Protein AF-A0A2M7YQI8-F1 (afdb_monomer)

Foldseek 3Di:
DDDDDDPDPPPPDPDDPPPPPDPDPPDDDDDDDDDDFFDWDPPDPPPQATAHDPRRLVVLLVVLVVVLPDPDDDQEAEFESRRRGVSSSVSNCVSVVVYDYYYDNLCDDQDDDDDPPDPDPPVVVSVVVNVVSVVVVCCVVVVPDDPPPPPDDGPDDDDDDDDDDDDDD

Structure (mmCIF, N/CA/C/O backbone):
data_AF-A0A2M7YQI8-F1
#
_entry.id   AF-A0A2M7YQI8-F1
#
loop_
_atom_site.group_PDB
_atom_site.id
_atom_site.type_symbol
_atom_site.label_atom_id
_atom_site.label_alt_id
_atom_site.label_comp_id
_atom_site.label_asym_id
_atom_site.label_entity_id
_atom_site.label_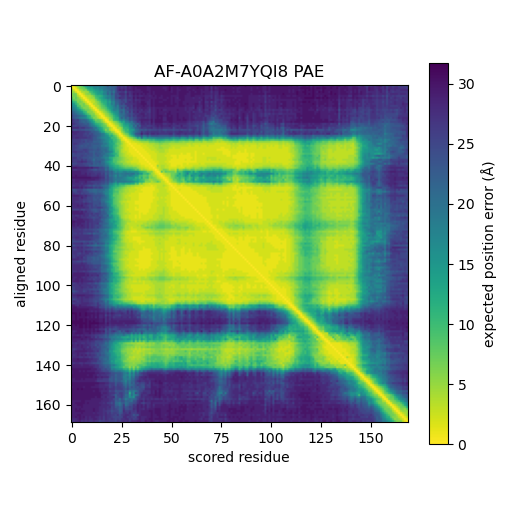seq_id
_atom_site.pdbx_PDB_ins_code
_atom_site.Cartn_x
_atom_site.Cartn_y
_atom_site.Cartn_z
_atom_site.occupancy
_atom_site.B_iso_or_equiv
_atom_site.auth_seq_id
_atom_site.auth_comp_id
_atom_site.auth_asym_id
_atom_site.auth_atom_id
_atom_site.pdbx_PDB_model_num
ATOM 1 N N . MET A 1 1 ? 54.224 -19.895 63.214 1.00 42.12 1 MET A N 1
ATOM 2 C CA . MET A 1 1 ? 53.115 -20.232 62.293 1.00 42.12 1 MET A CA 1
ATOM 3 C C . MET A 1 1 ? 52.249 -18.983 62.109 1.00 42.12 1 MET A C 1
ATOM 5 O O . MET A 1 1 ? 51.547 -18.604 63.034 1.00 42.12 1 MET A O 1
ATOM 9 N N . ARG A 1 2 ? 52.400 -18.263 60.987 1.00 45.75 2 ARG A N 1
ATOM 10 C CA . ARG A 1 2 ? 51.713 -16.986 60.691 1.00 45.75 2 ARG A CA 1
ATOM 11 C C . ARG A 1 2 ? 50.413 -17.277 59.931 1.00 45.75 2 ARG A C 1
ATOM 13 O O . ARG A 1 2 ? 50.462 -17.903 58.879 1.00 45.75 2 ARG A O 1
ATOM 20 N N . ARG A 1 3 ? 49.269 -16.856 60.478 1.00 48.69 3 ARG A N 1
ATOM 21 C CA . ARG A 1 3 ? 47.936 -17.007 59.870 1.00 48.69 3 ARG A CA 1
ATOM 22 C C . ARG A 1 3 ? 47.719 -15.897 58.835 1.00 48.69 3 ARG A C 1
ATOM 24 O O . ARG A 1 3 ? 47.807 -14.724 59.181 1.00 48.69 3 ARG A O 1
ATOM 31 N N . ILE A 1 4 ? 47.475 -16.277 57.583 1.00 53.88 4 ILE A N 1
ATOM 32 C CA . ILE A 1 4 ? 47.153 -15.367 56.477 1.00 53.88 4 ILE A CA 1
ATOM 33 C C . ILE A 1 4 ? 45.666 -15.008 56.595 1.00 53.88 4 ILE A C 1
ATOM 35 O O . ILE A 1 4 ? 44.810 -15.878 56.457 1.00 53.88 4 ILE A O 1
ATOM 39 N N . LEU A 1 5 ? 45.363 -13.742 56.892 1.00 51.28 5 LEU A N 1
ATOM 40 C CA . LEU A 1 5 ? 44.010 -13.186 56.830 1.00 51.28 5 LEU A CA 1
ATOM 41 C C . LEU A 1 5 ? 43.721 -12.794 55.374 1.00 51.28 5 LEU A C 1
ATOM 43 O O . LEU A 1 5 ? 44.293 -11.834 54.862 1.00 51.28 5 LEU A O 1
ATOM 47 N N . VAL A 1 6 ? 42.861 -13.555 54.698 1.00 49.66 6 VAL A N 1
ATOM 48 C CA . VAL A 1 6 ? 42.331 -13.204 53.374 1.00 49.66 6 VAL A CA 1
ATOM 49 C C . VAL A 1 6 ? 41.141 -12.270 53.591 1.00 49.66 6 VAL A C 1
ATOM 51 O O . VAL A 1 6 ? 40.039 -12.715 53.904 1.00 49.66 6 VAL A O 1
ATOM 54 N N . SER A 1 7 ? 41.378 -10.964 53.473 1.00 56.72 7 SER A N 1
ATOM 55 C CA . SER A 1 7 ? 40.320 -9.953 53.450 1.00 56.72 7 SER A CA 1
ATOM 56 C C . SER A 1 7 ? 39.589 -10.021 52.110 1.00 56.72 7 SER A C 1
ATOM 58 O O . SER A 1 7 ? 40.100 -9.574 51.086 1.00 56.72 7 SER A O 1
ATOM 60 N N . VAL A 1 8 ? 38.396 -10.613 52.116 1.00 59.41 8 VAL A N 1
ATOM 61 C CA . VAL A 1 8 ? 37.461 -10.608 50.987 1.00 59.41 8 VAL A CA 1
ATOM 62 C C . VAL A 1 8 ? 36.803 -9.231 50.934 1.00 59.41 8 VAL A C 1
ATOM 64 O O . VAL A 1 8 ? 35.859 -8.948 51.668 1.00 59.41 8 VAL A O 1
ATOM 67 N N . THR A 1 9 ? 37.329 -8.346 50.091 1.00 62.03 9 THR A N 1
ATOM 68 C CA . THR A 1 9 ? 36.700 -7.056 49.791 1.00 62.03 9 THR A CA 1
ATOM 69 C C . THR A 1 9 ? 35.482 -7.316 48.906 1.00 62.03 9 THR A C 1
ATOM 71 O O . THR A 1 9 ? 35.601 -7.522 47.700 1.00 62.03 9 THR A O 1
ATOM 74 N N . LEU A 1 10 ? 34.303 -7.362 49.526 1.00 60.22 10 LEU A N 1
ATOM 75 C CA . LEU A 1 10 ? 33.013 -7.474 48.852 1.00 60.22 10 LEU A CA 1
ATOM 76 C C . LEU A 1 10 ? 32.737 -6.172 48.081 1.00 60.22 10 LEU A C 1
ATOM 78 O O . LEU A 1 10 ? 32.302 -5.174 48.652 1.00 60.22 10 LEU A O 1
ATOM 82 N N . LEU A 1 11 ? 33.030 -6.180 46.781 1.00 60.44 11 LEU A N 1
ATOM 83 C CA . LEU A 1 11 ? 32.693 -5.104 45.854 1.00 60.44 11 LEU A CA 1
ATOM 84 C C . LEU A 1 11 ? 31.164 -5.078 45.666 1.00 60.44 11 LEU A C 1
ATOM 86 O O . LEU A 1 11 ? 30.613 -5.879 44.912 1.00 60.44 11 LEU A O 1
ATOM 90 N N . LEU A 1 12 ? 30.469 -4.182 46.374 1.00 61.69 12 LEU A N 1
ATOM 91 C CA . LEU A 1 12 ? 29.057 -3.887 46.116 1.00 61.69 12 LEU A CA 1
ATOM 92 C C . LEU A 1 12 ? 28.930 -3.187 44.758 1.00 61.69 12 LEU A C 1
ATOM 94 O O . LEU A 1 12 ? 29.142 -1.983 44.632 1.00 61.69 12 LEU A O 1
ATOM 98 N N . LEU A 1 13 ? 28.584 -3.967 43.738 1.00 60.91 13 LEU A N 1
ATOM 99 C CA . LEU A 1 13 ? 28.224 -3.485 42.413 1.00 60.91 13 LEU A CA 1
ATOM 100 C C . LEU A 1 13 ? 26.805 -2.895 42.488 1.00 60.91 13 LEU A C 1
ATOM 102 O O . LEU A 1 13 ? 25.816 -3.628 42.496 1.00 60.91 13 LEU A O 1
ATOM 106 N N . THR A 1 14 ? 26.685 -1.571 42.591 1.00 62.69 14 THR A N 1
ATOM 107 C CA . THR A 1 14 ? 25.392 -0.884 42.498 1.00 62.69 14 THR A CA 1
ATOM 108 C C . THR A 1 14 ? 24.902 -0.944 41.053 1.00 62.69 14 THR A C 1
ATOM 110 O O . THR A 1 14 ? 25.271 -0.134 40.205 1.00 62.69 14 THR A O 1
ATOM 113 N N . ALA A 1 15 ? 24.072 -1.941 40.748 1.00 60.56 15 ALA A N 1
ATOM 114 C CA . ALA A 1 15 ? 23.336 -1.989 39.496 1.00 60.56 15 ALA A CA 1
ATOM 115 C C . ALA A 1 15 ? 22.393 -0.777 39.441 1.00 60.56 15 ALA A C 1
ATOM 117 O O . ALA A 1 15 ? 21.399 -0.717 40.165 1.00 60.56 15 ALA A O 1
ATOM 118 N N . ALA A 1 16 ? 22.722 0.211 38.608 1.00 60.34 16 ALA A N 1
ATOM 119 C CA . ALA A 1 16 ? 21.784 1.265 38.261 1.00 60.34 16 ALA A CA 1
ATOM 120 C C . ALA A 1 16 ? 20.529 0.603 37.666 1.00 60.34 16 ALA A C 1
ATOM 122 O O . ALA A 1 16 ? 20.668 -0.206 36.740 1.00 60.34 16 ALA A O 1
ATOM 123 N N . PRO A 1 17 ? 19.313 0.897 38.159 1.00 54.53 17 PRO A N 1
ATOM 124 C CA . PRO A 1 17 ? 18.117 0.430 37.486 1.00 54.53 17 PRO A CA 1
ATOM 125 C C . PRO A 1 17 ? 18.087 1.101 36.111 1.00 54.53 17 PRO A C 1
ATOM 127 O O . PRO A 1 17 ? 17.884 2.308 35.992 1.00 54.53 17 PRO A O 1
ATOM 130 N N . SER A 1 18 ? 18.343 0.319 35.061 1.00 60.12 18 SER A N 1
ATOM 131 C CA . SER A 1 18 ? 18.017 0.722 33.698 1.00 60.12 18 SER A CA 1
ATOM 132 C C . SER A 1 18 ? 16.515 0.961 33.666 1.00 60.12 18 SER A C 1
ATOM 134 O O . SER A 1 18 ? 15.739 0.011 33.698 1.00 60.12 18 SER A O 1
ATOM 136 N N . GLY A 1 19 ? 16.104 2.229 33.643 1.00 52.66 19 GLY A N 1
ATOM 137 C CA . GLY A 1 19 ? 14.715 2.655 33.482 1.00 52.66 19 GLY A CA 1
ATOM 138 C C . GLY A 1 19 ? 14.190 2.380 32.073 1.00 52.66 19 GLY A C 1
ATOM 139 O O . GLY A 1 19 ? 13.642 3.272 31.435 1.00 52.66 19 GLY A O 1
ATOM 140 N N . ALA A 1 20 ? 14.383 1.165 31.560 1.00 53.69 20 ALA A N 1
ATOM 141 C CA . ALA A 1 20 ? 13.637 0.686 30.415 1.00 53.69 20 ALA A CA 1
ATOM 142 C C . ALA A 1 20 ? 12.205 0.443 30.902 1.00 53.69 20 ALA A C 1
ATOM 144 O O . ALA A 1 20 ? 11.880 -0.624 31.421 1.00 53.69 20 ALA A O 1
ATOM 145 N N . VAL A 1 21 ? 11.366 1.474 30.791 1.00 58.47 21 VAL A N 1
ATOM 146 C CA . VAL A 1 21 ? 9.916 1.328 30.896 1.00 58.47 21 VAL A CA 1
ATOM 147 C C . VAL A 1 21 ? 9.510 0.435 29.732 1.00 58.47 21 VAL A C 1
ATOM 149 O O . VAL A 1 21 ? 9.452 0.875 28.584 1.00 58.47 21 VAL A O 1
ATOM 152 N N . LEU A 1 22 ? 9.323 -0.854 30.009 1.00 52.94 22 LEU A N 1
ATOM 153 C CA . LEU A 1 22 ? 8.603 -1.713 29.087 1.00 52.94 22 LEU A CA 1
ATOM 154 C C . LEU A 1 22 ? 7.173 -1.165 29.023 1.00 52.94 22 LEU A C 1
ATOM 156 O O . LEU A 1 22 ? 6.631 -0.843 30.084 1.00 52.94 22 LEU A O 1
ATOM 160 N N . PRO A 1 23 ? 6.591 -1.011 27.822 1.00 58.34 23 PRO A N 1
ATOM 161 C CA . PRO A 1 23 ? 5.230 -0.510 27.684 1.00 58.34 23 PRO A CA 1
ATOM 162 C C . PRO A 1 23 ? 4.323 -1.321 28.608 1.00 58.34 23 PRO A C 1
ATOM 164 O O . PRO A 1 23 ? 4.322 -2.557 28.563 1.00 58.34 23 PRO A O 1
ATOM 167 N N . SER A 1 24 ? 3.627 -0.633 29.513 1.00 51.59 24 SER A N 1
ATOM 168 C CA . SER A 1 24 ? 2.643 -1.294 30.358 1.00 51.59 24 SER A CA 1
ATOM 169 C C . SER A 1 24 ? 1.487 -1.737 29.465 1.00 51.59 24 SER A C 1
ATOM 171 O O . SER A 1 24 ? 1.231 -1.165 28.406 1.00 51.59 24 SER A O 1
ATOM 173 N N . HIS A 1 25 ? 0.772 -2.775 29.886 1.00 56.56 25 HIS A N 1
ATOM 174 C CA . HIS A 1 25 ? -0.374 -3.326 29.157 1.00 56.56 25 HIS A CA 1
ATOM 175 C C . HIS A 1 25 ? -1.518 -2.300 28.932 1.00 56.56 25 HIS A C 1
ATOM 177 O O . HIS A 1 25 ? -2.484 -2.595 28.232 1.00 56.56 25 HIS A O 1
ATOM 183 N N . ASP A 1 26 ? -1.397 -1.095 29.499 1.00 61.91 26 ASP A N 1
ATOM 184 C CA . ASP A 1 26 ? -2.360 0.000 29.408 1.00 61.91 26 ASP A CA 1
ATOM 185 C C . ASP A 1 26 ? -1.987 1.068 28.358 1.00 61.91 26 ASP A C 1
ATOM 187 O O . ASP A 1 26 ? -2.783 1.975 28.106 1.00 61.91 26 ASP A O 1
ATOM 191 N N . ASP A 1 27 ? -0.819 0.967 27.706 1.00 65.50 27 ASP A N 1
ATOM 192 C CA . ASP A 1 27 ? -0.455 1.874 26.613 1.00 65.50 27 ASP A CA 1
ATOM 193 C C . ASP A 1 27 ? -1.215 1.523 25.314 1.00 65.50 27 ASP A C 1
ATOM 195 O O . ASP A 1 27 ? -1.306 0.351 24.918 1.00 65.50 27 ASP A O 1
ATOM 199 N N . PRO A 1 28 ? -1.748 2.524 24.584 1.00 71.44 28 PRO A N 1
ATOM 200 C CA . PRO A 1 28 ? -2.460 2.286 23.335 1.00 71.44 28 PRO A CA 1
ATOM 201 C C . PRO A 1 28 ? -1.541 1.615 22.303 1.00 71.44 28 PRO A C 1
ATOM 203 O O . PRO A 1 28 ? -0.549 2.184 21.849 1.00 71.44 28 PRO A O 1
ATOM 206 N N . THR A 1 29 ? -1.896 0.394 21.896 1.00 76.75 29 THR A N 1
ATOM 207 C CA . THR A 1 29 ? -1.124 -0.387 20.920 1.00 76.75 29 THR A CA 1
ATOM 208 C C . THR A 1 29 ? -1.572 -0.086 19.489 1.00 76.75 29 THR A C 1
ATOM 210 O O . THR A 1 29 ? -2.762 -0.117 19.176 1.00 76.75 29 THR A O 1
ATOM 213 N N . ARG A 1 30 ? -0.612 0.145 18.585 1.00 75.94 30 ARG A N 1
ATOM 214 C CA . ARG A 1 30 ? -0.849 0.299 17.141 1.00 75.94 30 ARG A CA 1
ATOM 215 C C . ARG A 1 30 ? -0.213 -0.850 16.368 1.00 75.94 30 ARG A C 1
ATOM 217 O O . ARG A 1 30 ? 1.005 -1.000 16.368 1.00 75.94 30 ARG A O 1
ATOM 224 N N . THR A 1 31 ? -1.022 -1.618 15.645 1.00 83.00 31 THR A N 1
ATOM 225 C CA . THR A 1 31 ? -0.530 -2.696 14.777 1.00 83.00 31 THR A CA 1
ATOM 226 C C . THR A 1 31 ? -0.310 -2.182 13.359 1.00 83.00 31 THR A C 1
ATOM 228 O O . THR A 1 31 ? -1.218 -1.633 12.737 1.00 83.00 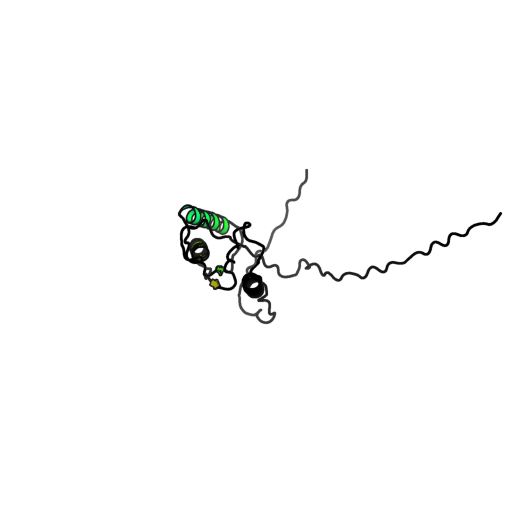31 THR A O 1
ATOM 231 N N . LEU A 1 32 ? 0.896 -2.381 12.831 1.00 87.00 32 LEU A N 1
ATOM 232 C CA . LEU A 1 32 ? 1.255 -2.024 11.461 1.00 87.00 32 LEU A CA 1
ATOM 233 C C . LEU A 1 32 ? 1.373 -3.289 10.617 1.00 87.00 32 LEU A C 1
ATOM 235 O O . LEU A 1 32 ? 2.066 -4.230 10.995 1.00 87.00 32 LEU A O 1
ATOM 239 N N . TRP A 1 33 ? 0.708 -3.290 9.465 1.00 92.25 33 TRP A N 1
ATOM 240 C CA . TRP A 1 33 ? 0.761 -4.382 8.500 1.00 92.25 33 TRP A CA 1
ATOM 241 C C . TRP A 1 33 ? 1.599 -3.925 7.311 1.00 92.25 33 TRP A C 1
ATOM 243 O O . TRP A 1 33 ? 1.208 -3.016 6.581 1.00 92.25 33 TRP A O 1
ATOM 253 N N . LEU A 1 34 ? 2.775 -4.529 7.145 1.00 93.56 34 LEU A N 1
ATOM 254 C CA . LEU A 1 34 ? 3.683 -4.218 6.046 1.00 93.56 34 LEU A CA 1
ATOM 255 C C . LEU A 1 34 ? 3.451 -5.213 4.915 1.00 93.56 34 LEU A C 1
ATOM 257 O O . LEU A 1 34 ? 3.695 -6.410 5.063 1.00 93.56 34 LEU A O 1
ATOM 261 N N . ILE A 1 35 ? 2.967 -4.704 3.788 1.00 95.38 35 ILE A N 1
ATOM 262 C CA . ILE A 1 35 ? 2.622 -5.505 2.618 1.00 95.38 35 ILE A CA 1
ATOM 26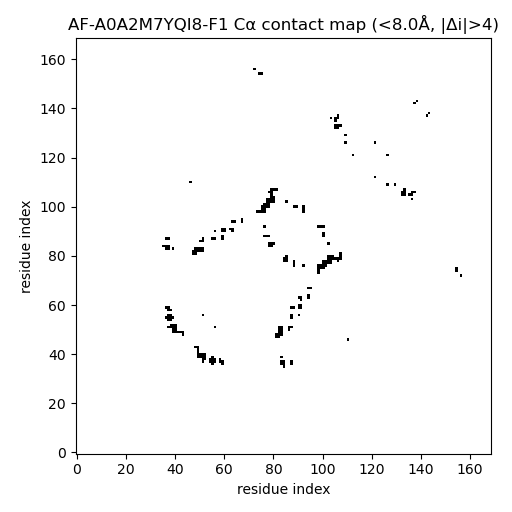3 C C . ILE A 1 35 ? 3.651 -5.228 1.530 1.00 95.38 35 ILE A C 1
ATOM 265 O O . ILE A 1 35 ? 3.840 -4.087 1.112 1.00 95.38 35 ILE A O 1
ATOM 269 N N . ARG A 1 36 ? 4.314 -6.284 1.058 1.00 95.81 36 ARG A N 1
ATOM 270 C CA . ARG A 1 36 ? 5.133 -6.219 -0.153 1.00 95.81 36 ARG A CA 1
ATOM 271 C C . ARG A 1 36 ? 4.216 -6.269 -1.379 1.00 95.81 36 ARG A C 1
ATOM 273 O O . ARG A 1 36 ? 3.231 -7.004 -1.369 1.00 95.81 36 ARG A O 1
ATOM 280 N N . HIS A 1 37 ? 4.550 -5.512 -2.424 1.00 96.19 37 HIS A N 1
ATOM 281 C CA . HIS A 1 37 ? 3.854 -5.600 -3.709 1.00 96.19 37 HIS A CA 1
ATOM 282 C C . HIS A 1 37 ? 3.964 -7.013 -4.313 1.00 96.19 37 HIS A C 1
ATOM 284 O O . HIS A 1 37 ? 4.890 -7.765 -3.992 1.00 96.19 37 HIS A O 1
ATOM 290 N N . GLY A 1 38 ? 3.024 -7.360 -5.194 1.00 96.19 38 GLY A N 1
ATOM 291 C CA . GLY A 1 38 ? 3.078 -8.611 -5.954 1.00 96.19 38 GLY A CA 1
ATOM 292 C C . GLY A 1 38 ? 4.205 -8.636 -6.994 1.00 96.19 38 GLY A C 1
ATOM 293 O O . GLY A 1 38 ? 4.895 -7.639 -7.213 1.00 96.19 38 GLY A O 1
ATOM 294 N N . GLU A 1 39 ? 4.375 -9.782 -7.647 1.00 96.94 39 GLU A N 1
ATOM 295 C CA . GLU A 1 39 ? 5.296 -9.940 -8.775 1.00 96.94 39 GLU A CA 1
ATOM 296 C C . GLU A 1 39 ? 4.990 -8.931 -9.889 1.00 96.94 39 GLU A C 1
ATOM 298 O O . GLU A 1 39 ? 3.828 -8.703 -10.239 1.00 96.94 39 GLU A O 1
ATOM 303 N N . TYR A 1 40 ? 6.027 -8.337 -10.464 1.00 94.88 40 TYR A N 1
ATOM 304 C CA . TYR A 1 40 ? 5.896 -7.244 -11.420 1.00 94.88 40 TYR A CA 1
ATOM 305 C C . TYR A 1 40 ? 6.823 -7.436 -12.614 1.00 94.88 40 TYR A C 1
ATOM 307 O O . TYR A 1 40 ? 7.692 -8.304 -12.602 1.00 94.88 40 TYR A O 1
ATOM 315 N N . ASP A 1 41 ? 6.597 -6.654 -13.664 1.00 92.62 41 ASP A N 1
ATOM 316 C CA . ASP A 1 41 ? 7.427 -6.705 -14.857 1.00 92.62 41 ASP A CA 1
ATOM 317 C C . ASP A 1 41 ? 8.798 -6.067 -14.597 1.00 92.62 41 ASP A C 1
ATOM 319 O O . ASP A 1 41 ? 8.919 -4.869 -14.336 1.00 92.62 41 ASP A O 1
ATOM 323 N N . HIS A 1 42 ? 9.840 -6.891 -14.670 1.00 86.88 42 HIS A N 1
ATOM 324 C CA . HIS A 1 42 ? 11.232 -6.483 -14.504 1.00 86.88 42 HIS A CA 1
ATOM 325 C C . HIS A 1 42 ? 11.891 -6.005 -15.807 1.00 86.88 42 HIS A C 1
ATOM 327 O O . HIS A 1 42 ? 13.034 -5.558 -15.767 1.00 86.88 42 HIS A O 1
ATOM 333 N N . GLY A 1 43 ? 11.212 -6.135 -16.951 1.00 82.50 43 GLY A N 1
ATOM 334 C CA . GLY A 1 43 ? 11.723 -5.765 -18.273 1.00 82.50 43 GLY A CA 1
ATOM 335 C C . GLY A 1 43 ? 11.524 -4.295 -18.644 1.00 82.50 43 GLY A C 1
ATOM 336 O O . GLY A 1 43 ? 11.847 -3.914 -19.765 1.00 82.50 43 GLY A O 1
ATOM 337 N N . VAL A 1 44 ? 10.977 -3.478 -17.741 1.00 79.12 44 VAL A N 1
ATOM 338 C CA . VAL A 1 44 ? 10.721 -2.053 -17.981 1.00 79.12 44 VAL A CA 1
ATOM 339 C C . VAL A 1 44 ? 11.977 -1.237 -17.667 1.00 79.12 44 VAL A C 1
ATOM 341 O O . VAL A 1 44 ? 12.512 -1.313 -16.561 1.00 79.12 44 VAL A O 1
ATOM 344 N N . ASP A 1 45 ? 12.432 -0.430 -18.631 1.00 68.81 45 ASP A N 1
ATOM 345 C CA . ASP A 1 45 ? 13.657 0.376 -18.502 1.00 68.81 45 ASP A CA 1
ATOM 346 C C . ASP A 1 45 ? 13.540 1.478 -17.435 1.00 68.81 45 ASP A C 1
ATOM 348 O O . ASP A 1 45 ? 14.532 1.866 -16.811 1.00 68.81 45 ASP A O 1
ATOM 352 N N . ALA A 1 46 ? 12.326 1.984 -17.205 1.00 74.00 46 ALA A N 1
ATOM 353 C CA . ALA A 1 46 ? 12.041 2.942 -16.148 1.00 74.00 46 ALA A CA 1
ATOM 354 C C . ALA A 1 46 ? 11.893 2.208 -14.794 1.00 74.00 46 ALA A C 1
ATOM 356 O O . ALA A 1 46 ? 10.927 1.463 -14.605 1.00 74.00 46 ALA A O 1
ATOM 357 N N . PRO A 1 47 ? 12.781 2.452 -13.802 1.00 66.25 47 PRO A N 1
ATOM 358 C CA . PRO A 1 47 ? 12.810 1.709 -12.528 1.00 66.25 47 PRO A CA 1
ATOM 359 C C . PRO A 1 47 ? 11.510 1.777 -11.709 1.00 66.25 47 PRO A C 1
ATOM 361 O O . PRO A 1 47 ? 11.270 0.981 -10.799 1.00 66.25 47 PRO A O 1
ATOM 364 N N . ASP A 1 48 ? 10.679 2.767 -12.015 1.00 72.81 48 ASP A N 1
ATOM 365 C CA . ASP A 1 48 ? 9.506 3.154 -11.249 1.00 72.81 48 ASP A CA 1
ATOM 366 C C . ASP A 1 48 ? 8.177 2.697 -11.877 1.00 72.81 48 ASP A C 1
ATOM 368 O O . ASP A 1 48 ? 7.127 2.823 -11.236 1.00 72.81 48 ASP A O 1
ATOM 372 N N . GLU A 1 49 ? 8.227 2.144 -13.093 1.00 79.00 49 GLU A N 1
ATOM 373 C CA . GLU A 1 49 ? 7.062 1.937 -13.968 1.00 79.00 49 GLU A CA 1
ATOM 374 C C . GLU A 1 49 ? 6.682 0.467 -14.182 1.00 79.00 49 GLU A C 1
ATOM 376 O O . GLU A 1 49 ? 5.705 0.180 -14.862 1.00 79.00 49 GLU A O 1
ATOM 381 N N . GLY A 1 50 ? 7.404 -0.483 -13.583 1.00 86.50 50 GLY A N 1
ATOM 382 C CA . GLY A 1 50 ? 7.018 -1.892 -13.649 1.00 86.50 50 GLY A CA 1
ATOM 383 C C . GLY A 1 50 ? 5.663 -2.142 -12.974 1.00 86.50 50 GLY A C 1
ATOM 384 O O . GLY A 1 50 ? 5.565 -2.059 -11.745 1.00 86.50 50 GLY A O 1
ATOM 385 N N . ASP A 1 51 ? 4.637 -2.449 -13.771 1.00 93.00 51 ASP A N 1
ATOM 386 C CA . ASP A 1 51 ? 3.304 -2.879 -13.327 1.00 93.00 51 ASP A CA 1
ATOM 387 C C . ASP A 1 51 ? 3.300 -4.358 -12.913 1.00 93.00 51 ASP A C 1
ATOM 389 O O . ASP A 1 51 ? 4.212 -5.126 -13.232 1.00 93.00 51 ASP A O 1
ATOM 393 N N . LEU A 1 52 ? 2.259 -4.798 -12.203 1.00 96.50 52 LEU A N 1
ATOM 394 C CA . LEU A 1 52 ? 2.119 -6.200 -11.825 1.00 96.50 52 LEU A CA 1
ATOM 395 C C . LEU A 1 52 ? 1.959 -7.088 -13.063 1.00 96.50 52 LEU A C 1
ATOM 397 O O . LEU A 1 52 ? 1.212 -6.790 -13.999 1.00 96.50 52 LEU A O 1
ATOM 401 N N . VAL A 1 53 ? 2.581 -8.264 -13.022 1.00 97.50 53 VAL A N 1
ATOM 402 C CA . VAL A 1 53 ? 2.261 -9.340 -13.968 1.00 97.50 53 VAL A CA 1
ATOM 403 C C . VAL A 1 53 ? 1.001 -10.081 -13.513 1.00 97.50 53 VAL A C 1
ATOM 405 O O . VAL A 1 53 ? 0.487 -9.882 -12.408 1.00 97.50 53 VAL A O 1
ATOM 408 N N . ALA A 1 54 ? 0.484 -10.986 -14.350 1.00 98.06 54 ALA A N 1
ATOM 409 C CA . ALA A 1 54 ? -0.705 -11.775 -14.018 1.00 98.06 54 ALA A CA 1
ATOM 410 C C . ALA A 1 54 ? -0.576 -12.497 -12.662 1.00 98.06 54 ALA A C 1
ATOM 412 O O . ALA A 1 54 ? -1.518 -12.477 -11.867 1.00 98.06 54 ALA A O 1
ATOM 413 N N . LEU A 1 55 ? 0.601 -13.064 -12.372 1.00 98.31 55 LEU A N 1
ATOM 414 C CA . LEU A 1 55 ? 0.903 -13.685 -11.083 1.00 98.31 55 LEU A CA 1
ATOM 415 C C . LEU A 1 55 ? 0.796 -12.683 -9.923 1.00 98.31 55 LEU A C 1
ATOM 417 O O . LEU A 1 55 ? 0.122 -12.976 -8.937 1.00 98.31 55 LEU A O 1
ATOM 421 N N . GLY A 1 56 ? 1.391 -11.494 -10.050 1.00 98.31 56 GLY A N 1
ATOM 422 C CA . GLY A 1 56 ? 1.344 -10.453 -9.020 1.00 98.31 56 GLY A CA 1
ATOM 423 C C . GLY A 1 56 ? -0.067 -9.971 -8.719 1.00 98.31 56 GLY A C 1
ATOM 424 O O . GLY A 1 56 ? -0.449 -9.848 -7.555 1.00 98.31 56 GLY A O 1
ATOM 425 N N . ARG A 1 57 ? -0.897 -9.806 -9.755 1.00 98.56 57 ARG A N 1
ATO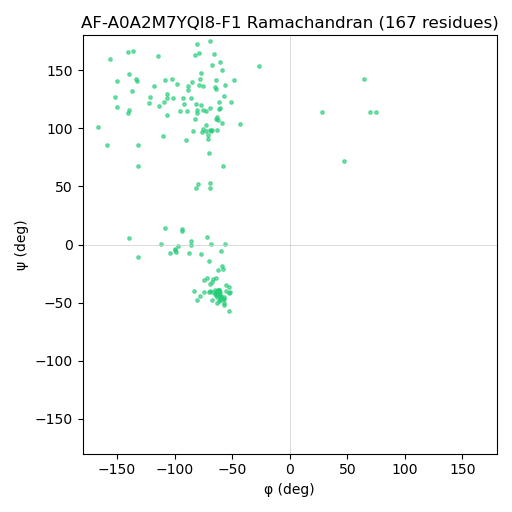M 426 C CA . ARG A 1 57 ? -2.320 -9.491 -9.573 1.00 98.56 57 ARG A CA 1
ATOM 427 C C . ARG A 1 57 ? -3.056 -10.588 -8.804 1.00 98.56 57 ARG A C 1
ATOM 429 O O . ARG A 1 57 ? -3.897 -10.279 -7.962 1.00 98.56 57 ARG A O 1
ATOM 436 N N . GLN A 1 58 ? -2.753 -11.865 -9.052 1.00 98.56 58 GLN A N 1
ATOM 437 C CA . GLN A 1 58 ? -3.355 -12.957 -8.277 1.00 98.56 58 GLN A CA 1
ATOM 438 C C . GLN A 1 58 ? -2.865 -12.985 -6.828 1.00 98.56 58 GLN A C 1
ATOM 440 O O . GLN A 1 58 ? -3.678 -13.158 -5.922 1.00 98.56 58 GLN A O 1
ATOM 445 N N . GLN A 1 59 ? -1.576 -12.738 -6.587 1.00 98.62 59 GLN A N 1
ATOM 446 C CA . GLN A 1 59 ? -1.030 -12.610 -5.233 1.00 98.62 59 GLN A CA 1
ATOM 447 C C . GLN A 1 59 ? -1.746 -11.501 -4.447 1.00 98.62 59 GLN A C 1
ATOM 449 O O . GLN A 1 59 ? -2.192 -11.736 -3.323 1.00 98.62 59 GLN A O 1
ATOM 454 N N . ALA A 1 60 ? -1.938 -10.327 -5.057 1.00 98.38 60 ALA A N 1
ATOM 455 C CA . ALA A 1 60 ? -2.656 -9.213 -4.443 1.00 98.38 60 ALA A CA 1
ATOM 456 C C . ALA A 1 60 ? -4.121 -9.568 -4.122 1.00 98.38 60 ALA A C 1
ATOM 458 O O . ALA A 1 60 ? -4.607 -9.266 -3.032 1.00 98.38 60 ALA A O 1
ATOM 459 N N . ARG A 1 61 ? -4.821 -10.276 -5.021 1.00 98.50 61 ARG A N 1
ATOM 460 C CA . ARG A 1 61 ? -6.206 -10.729 -4.785 1.00 98.50 61 ARG A CA 1
ATOM 461 C C . ARG A 1 61 ? -6.312 -11.744 -3.648 1.00 98.50 61 ARG A C 1
ATOM 463 O O . ARG A 1 61 ? -7.227 -11.641 -2.833 1.00 98.50 61 ARG A O 1
ATOM 470 N N . LEU A 1 62 ? -5.388 -12.704 -3.577 1.00 98.38 62 LEU A N 1
ATOM 471 C CA . LEU A 1 62 ? -5.339 -13.689 -2.491 1.00 98.38 62 LEU A CA 1
ATOM 472 C C . LEU A 1 62 ? -5.065 -13.015 -1.145 1.00 98.38 62 LEU A C 1
ATOM 474 O O . LEU A 1 62 ? -5.719 -13.333 -0.151 1.00 98.38 62 LEU A O 1
ATOM 478 N N . LEU A 1 63 ? -4.149 -12.044 -1.124 1.00 97.75 63 LEU A N 1
ATOM 479 C CA . LEU A 1 63 ? -3.888 -11.240 0.062 1.00 97.75 63 LEU A CA 1
ATOM 480 C C . LEU A 1 63 ? -5.132 -10.454 0.488 1.00 97.75 63 LEU A C 1
ATOM 482 O O . LEU A 1 63 ? -5.513 -10.525 1.652 1.00 97.75 63 LEU A O 1
ATOM 486 N N . ALA A 1 64 ? -5.797 -9.759 -0.438 1.00 96.75 64 ALA A N 1
ATOM 487 C CA . ALA A 1 64 ? -7.015 -9.012 -0.136 1.00 96.75 64 ALA A CA 1
ATOM 488 C C . ALA A 1 64 ? -8.095 -9.922 0.474 1.00 96.75 64 ALA A C 1
ATOM 490 O O . ALA A 1 64 ? -8.655 -9.595 1.516 1.00 96.75 64 ALA A O 1
ATOM 491 N N . ALA A 1 65 ? -8.316 -11.109 -0.104 1.00 96.88 65 ALA A N 1
ATOM 492 C CA . ALA A 1 65 ? -9.245 -12.097 0.443 1.00 96.88 65 ALA A CA 1
ATOM 493 C C . ALA A 1 65 ? -8.855 -12.555 1.859 1.00 96.88 65 ALA A C 1
ATOM 495 O O . ALA A 1 65 ? -9.718 -12.677 2.731 1.00 96.88 65 ALA A O 1
ATOM 496 N N . ARG A 1 66 ? -7.558 -12.770 2.115 1.00 96.12 66 ARG A N 1
ATOM 497 C CA . ARG A 1 66 ? -7.060 -13.141 3.445 1.00 96.12 66 ARG A CA 1
ATOM 498 C C . ARG A 1 66 ? -7.293 -12.035 4.472 1.00 96.12 66 ARG A C 1
ATOM 500 O O . ARG A 1 66 ? -7.708 -12.344 5.586 1.00 96.12 66 ARG A O 1
ATOM 507 N N . LEU A 1 67 ? -7.029 -10.782 4.105 1.00 95.25 67 LEU A N 1
ATOM 508 C CA . LEU A 1 67 ? -7.210 -9.626 4.982 1.00 95.25 67 LEU A CA 1
ATOM 509 C C . LEU A 1 67 ? -8.692 -9.383 5.290 1.00 95.25 67 LEU A C 1
ATOM 511 O O . LEU A 1 67 ? -9.023 -9.136 6.443 1.00 95.25 67 LEU A O 1
ATOM 515 N N . SER A 1 68 ? -9.588 -9.519 4.306 1.00 92.44 68 SER A N 1
ATOM 516 C CA . SER A 1 68 ? -11.034 -9.354 4.522 1.00 92.44 68 SER A CA 1
ATOM 517 C C . SER A 1 68 ? -11.626 -10.407 5.463 1.00 92.44 68 SER A C 1
ATOM 519 O O . SER A 1 68 ? -12.615 -10.138 6.133 1.00 92.44 68 SER A O 1
ATOM 521 N N . GLY A 1 69 ? -11.041 -11.607 5.513 1.00 91.69 69 GLY A N 1
ATOM 522 C CA . GLY A 1 69 ? -11.451 -12.666 6.440 1.00 91.69 69 GLY A CA 1
ATOM 523 C C . GLY A 1 69 ? -10.793 -12.584 7.821 1.00 91.69 69 GLY A C 1
ATOM 524 O O . GLY A 1 69 ? -11.030 -13.459 8.652 1.00 91.69 69 GLY A O 1
ATOM 525 N N . TYR A 1 70 ? -9.924 -11.600 8.063 1.00 90.19 70 TYR A N 1
ATOM 526 C CA . TYR A 1 70 ? -9.241 -11.445 9.342 1.00 90.19 70 TYR A CA 1
ATOM 527 C C . TYR A 1 70 ? -10.100 -10.591 10.291 1.00 90.19 70 TYR A C 1
ATOM 529 O O . TYR A 1 70 ? -10.630 -9.570 9.856 1.00 90.19 70 TYR A O 1
ATOM 537 N N . PRO A 1 71 ? -10.248 -10.955 11.579 1.00 90.19 71 PRO A N 1
ATOM 538 C CA . PRO A 1 71 ? -11.132 -10.255 12.515 1.00 90.19 71 PRO A CA 1
ATOM 539 C C . PRO A 1 71 ? -10.487 -8.969 13.060 1.00 90.19 71 PRO A C 1
ATOM 541 O O . PRO A 1 71 ? -10.373 -8.778 14.269 1.00 90.19 71 PRO A O 1
ATOM 544 N N . VAL A 1 72 ? -10.009 -8.098 12.169 1.00 88.19 72 VAL A N 1
ATOM 545 C CA . VAL A 1 72 ? -9.445 -6.788 12.512 1.00 88.19 72 VAL A CA 1
ATOM 546 C C . VAL A 1 72 ? -10.021 -5.716 11.603 1.00 88.19 72 VAL A C 1
ATOM 548 O O . VAL A 1 72 ? -10.191 -5.918 10.402 1.00 88.19 72 VAL A O 1
ATOM 551 N N . SER A 1 73 ? -10.266 -4.547 12.180 1.00 88.19 73 SER A N 1
ATOM 552 C CA . SER A 1 73 ? -10.669 -3.371 11.421 1.00 88.19 73 SER A CA 1
ATOM 553 C C . SER A 1 73 ? -9.431 -2.603 10.986 1.00 88.19 73 SER A C 1
ATOM 555 O O . SER A 1 73 ? -8.692 -2.060 11.809 1.00 88.19 73 SER A O 1
ATOM 557 N N . PHE A 1 74 ? -9.205 -2.548 9.679 1.00 90.75 74 PHE A N 1
ATOM 558 C CA . PHE A 1 74 ? -8.221 -1.646 9.102 1.00 90.75 74 PHE A CA 1
ATOM 559 C C . PHE A 1 74 ? -8.788 -0.231 9.071 1.00 90.75 74 PHE A C 1
ATOM 561 O O . PHE A 1 74 ? -9.989 -0.027 8.937 1.00 90.75 74 PHE A O 1
ATOM 568 N N . THR A 1 75 ? -7.911 0.750 9.221 1.00 91.06 75 THR A N 1
ATOM 569 C CA . THR A 1 75 ? -8.305 2.154 9.399 1.00 91.06 75 THR A CA 1
ATOM 570 C C . THR A 1 75 ? -7.540 3.107 8.490 1.00 91.06 75 THR A C 1
ATOM 572 O O . THR A 1 75 ? -7.889 4.276 8.366 1.00 91.06 75 THR A O 1
ATOM 575 N N . SER A 1 76 ? -6.492 2.610 7.834 1.00 90.81 76 SER A N 1
ATOM 576 C CA . SER A 1 76 ? -5.736 3.339 6.825 1.00 90.81 76 SER A CA 1
ATOM 577 C C . SER A 1 76 ? -5.159 2.359 5.817 1.00 90.81 76 SER A C 1
ATOM 579 O O . SER A 1 76 ? -4.634 1.319 6.222 1.00 90.81 76 SER A O 1
ATOM 581 N N . LEU A 1 77 ? -5.176 2.732 4.540 1.00 94.25 77 LEU A N 1
ATOM 582 C CA . LEU A 1 77 ? -4.470 2.035 3.474 1.00 94.25 77 LEU A CA 1
ATOM 583 C C . LEU A 1 77 ? -3.510 3.019 2.806 1.00 94.25 77 LEU A C 1
ATOM 585 O O . LEU A 1 77 ? -3.918 4.081 2.340 1.00 94.25 77 LEU A O 1
ATOM 589 N N . GLN A 1 78 ? -2.223 2.687 2.808 1.00 93.31 78 GLN A N 1
ATOM 590 C CA . GLN A 1 78 ? -1.163 3.582 2.353 1.00 93.31 78 GLN A CA 1
ATOM 591 C C . GLN A 1 78 ? -0.222 2.822 1.423 1.00 93.31 78 GLN A C 1
ATOM 593 O O . GLN A 1 78 ? 0.100 1.663 1.681 1.00 93.31 78 GLN A O 1
ATOM 598 N N . THR A 1 79 ? 0.230 3.473 0.357 1.00 94.38 79 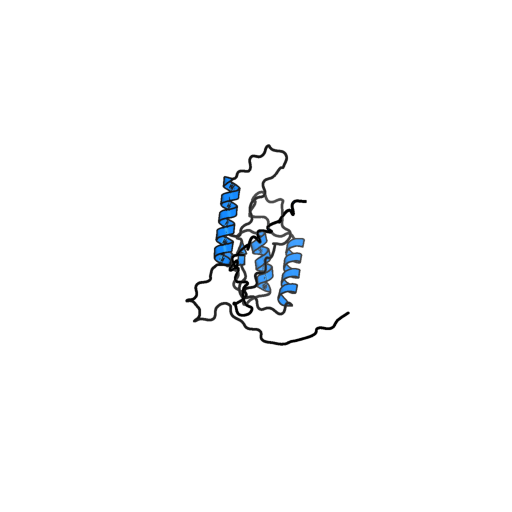THR A N 1
ATOM 599 C CA . THR A 1 79 ? 1.139 2.886 -0.629 1.00 94.38 79 THR A CA 1
ATOM 600 C C . THR A 1 79 ? 2.181 3.892 -1.100 1.00 94.38 79 THR A C 1
ATOM 602 O O . THR A 1 79 ? 2.071 5.093 -0.847 1.00 94.38 79 THR A O 1
ATOM 605 N N . SER A 1 80 ? 3.228 3.397 -1.754 1.00 92.19 80 SER A N 1
ATOM 606 C CA . SER A 1 80 ? 4.198 4.264 -2.419 1.00 92.19 80 SER A CA 1
ATOM 607 C C . SER A 1 80 ? 3.691 4.678 -3.796 1.00 92.19 80 SER A C 1
ATOM 609 O O . SER A 1 80 ? 2.831 4.021 -4.375 1.00 92.19 80 SER A O 1
ATOM 611 N N . THR A 1 81 ? 4.286 5.715 -4.365 1.00 91.69 81 THR A N 1
ATOM 612 C CA . THR A 1 81 ? 4.044 6.160 -5.747 1.00 91.69 81 THR A CA 1
ATOM 613 C C . THR A 1 81 ? 4.631 5.227 -6.824 1.00 91.69 81 THR A C 1
ATOM 615 O O . THR A 1 81 ? 4.606 5.575 -8.000 1.00 91.69 81 THR A O 1
ATOM 618 N N . MET A 1 82 ? 5.176 4.055 -6.469 1.00 91.88 82 MET A N 1
ATOM 619 C CA . MET A 1 82 ? 5.688 3.077 -7.444 1.00 91.88 82 MET A CA 1
ATOM 620 C C . MET A 1 82 ? 4.544 2.278 -8.074 1.00 91.88 82 MET A C 1
ATOM 622 O O . MET A 1 82 ? 3.657 1.824 -7.348 1.00 91.88 82 MET A O 1
ATOM 626 N N . ALA A 1 83 ? 4.587 2.055 -9.391 1.00 93.44 83 ALA A N 1
ATOM 627 C CA . ALA A 1 83 ? 3.475 1.484 -10.160 1.00 93.44 83 ALA A CA 1
ATOM 628 C C . ALA 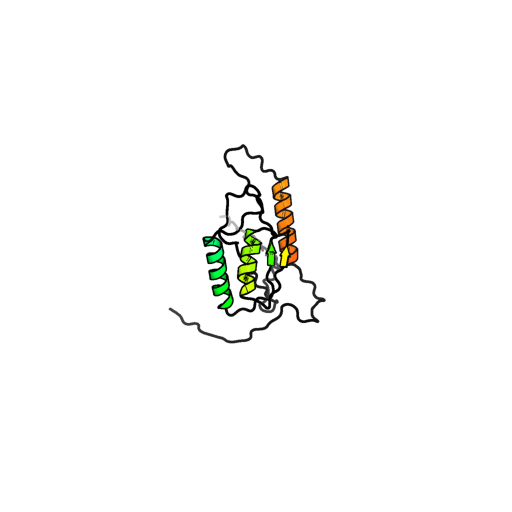A 1 83 ? 2.948 0.153 -9.582 1.00 93.44 83 ALA A C 1
ATOM 630 O O . ALA A 1 83 ? 1.811 0.092 -9.113 1.00 93.44 83 ALA A O 1
ATOM 631 N N . ARG A 1 84 ? 3.808 -0.863 -9.446 1.00 95.25 84 ARG A N 1
ATOM 632 C CA . ARG A 1 84 ? 3.499 -2.143 -8.769 1.00 95.25 84 ARG A CA 1
ATOM 633 C C . ARG A 1 84 ? 2.936 -2.026 -7.349 1.00 95.25 84 ARG A C 1
ATOM 635 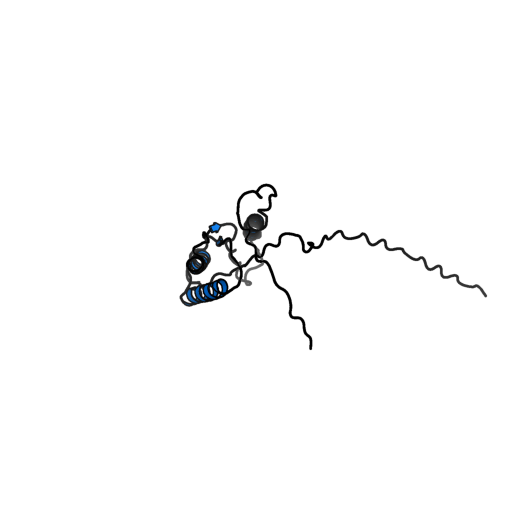O O . ARG A 1 84 ? 2.100 -2.838 -6.943 1.00 95.25 84 ARG A O 1
ATOM 642 N N . ALA A 1 85 ? 3.395 -1.053 -6.560 1.00 96.00 85 ALA A N 1
ATOM 643 C CA . ALA A 1 85 ? 2.911 -0.859 -5.193 1.00 96.00 85 ALA A CA 1
ATOM 644 C C . ALA A 1 85 ? 1.512 -0.235 -5.194 1.00 96.00 85 ALA A C 1
ATOM 646 O O . ALA A 1 85 ? 0.645 -0.656 -4.423 1.00 96.00 85 ALA A O 1
ATOM 647 N N . ARG A 1 86 ? 1.282 0.736 -6.082 1.00 95.50 86 ARG A N 1
ATOM 648 C CA . ARG A 1 86 ? -0.022 1.355 -6.298 1.00 95.50 86 ARG A CA 1
ATOM 649 C C . ARG A 1 86 ? -1.034 0.330 -6.806 1.00 95.50 86 ARG A C 1
ATOM 651 O O . ARG A 1 86 ? -2.073 0.180 -6.176 1.00 95.50 86 ARG A O 1
ATOM 658 N N . GLU A 1 87 ? -0.704 -0.446 -7.837 1.00 97.31 87 GLU A N 1
ATOM 659 C CA . GLU A 1 87 ? -1.613 -1.460 -8.389 1.00 97.31 87 GLU A CA 1
ATOM 660 C C . GLU A 1 87 ? -1.961 -2.545 -7.353 1.00 97.31 87 GLU A C 1
ATOM 662 O O . GLU A 1 87 ? -3.121 -2.934 -7.210 1.00 97.31 87 GLU A O 1
ATOM 667 N N . THR A 1 88 ? -0.983 -2.993 -6.551 1.00 98.25 88 THR A N 1
ATOM 668 C CA . THR A 1 88 ? -1.260 -3.914 -5.432 1.00 98.25 88 THR A CA 1
ATOM 669 C C . THR A 1 88 ? -2.275 -3.297 -4.466 1.00 98.25 88 THR A C 1
ATOM 671 O O . THR A 1 88 ? -3.241 -3.952 -4.074 1.00 98.25 88 THR A O 1
ATOM 674 N N . ALA A 1 89 ? -2.073 -2.036 -4.083 1.00 97.38 89 ALA A N 1
ATOM 675 C CA . ALA A 1 89 ? -2.937 -1.354 -3.131 1.00 97.38 89 ALA A CA 1
ATOM 676 C C . ALA A 1 89 ? -4.338 -1.066 -3.694 1.00 97.38 89 ALA A C 1
ATOM 678 O O . ALA A 1 89 ? -5.307 -1.164 -2.949 1.00 97.38 89 ALA A O 1
ATOM 679 N N . GLU A 1 90 ? -4.471 -0.788 -4.991 1.00 97.50 90 GLU A N 1
ATOM 680 C CA . GLU A 1 90 ? -5.759 -0.633 -5.681 1.00 97.50 90 GLU A CA 1
ATOM 681 C C . GLU A 1 90 ? -6.571 -1.937 -5.661 1.00 97.50 90 GLU A C 1
ATOM 683 O O . GLU A 1 90 ? -7.762 -1.928 -5.344 1.00 97.50 90 GLU A O 1
ATOM 688 N N . ILE A 1 91 ? -5.919 -3.082 -5.907 1.00 98.06 91 ILE A N 1
ATOM 689 C CA . ILE A 1 91 ? -6.559 -4.404 -5.803 1.00 98.06 91 ILE A CA 1
ATOM 690 C C . ILE A 1 91 ? -7.053 -4.667 -4.375 1.00 98.06 91 ILE A C 1
ATOM 692 O O . ILE A 1 91 ? -8.135 -5.230 -4.190 1.00 98.06 91 ILE A O 1
ATOM 696 N N . LEU A 1 92 ? -6.279 -4.264 -3.363 1.00 97.31 92 LEU A N 1
ATOM 697 C CA . LEU A 1 92 ? -6.690 -4.366 -1.963 1.00 97.31 92 LEU A CA 1
ATOM 698 C C . LEU A 1 92 ? -7.860 -3.421 -1.656 1.00 97.31 92 LEU A C 1
ATOM 700 O O . LEU A 1 92 ? -8.850 -3.866 -1.080 1.00 97.31 92 LEU A O 1
ATOM 704 N N . ALA A 1 93 ? -7.780 -2.153 -2.070 1.00 96.44 93 ALA A N 1
ATOM 705 C CA . ALA A 1 93 ? -8.791 -1.124 -1.819 1.00 96.44 93 ALA A CA 1
ATOM 706 C C . ALA A 1 93 ? -10.186 -1.536 -2.315 1.00 96.44 93 ALA A C 1
ATOM 708 O O . ALA A 1 93 ? -11.178 -1.283 -1.638 1.00 96.44 93 ALA A O 1
ATOM 709 N N . ALA A 1 94 ? -10.269 -2.272 -3.428 1.00 96.25 94 ALA A N 1
ATOM 710 C CA . ALA A 1 94 ? -11.530 -2.811 -3.942 1.00 96.25 94 ALA A CA 1
ATOM 711 C C . ALA A 1 94 ? -12.277 -3.731 -2.949 1.00 96.25 94 ALA A C 1
ATOM 713 O O . ALA A 1 94 ? -13.481 -3.940 -3.088 1.00 96.25 94 ALA A O 1
ATOM 714 N N . ARG A 1 95 ? -11.585 -4.302 -1.952 1.00 95.06 95 ARG A N 1
ATOM 715 C CA . ARG A 1 95 ? -12.177 -5.115 -0.873 1.00 95.06 95 ARG A CA 1
ATOM 716 C C . ARG A 1 95 ? -12.395 -4.349 0.434 1.00 95.06 95 ARG A C 1
ATOM 718 O O . ARG A 1 95 ? -12.999 -4.906 1.346 1.00 95.06 95 ARG A O 1
ATOM 725 N N . PHE A 1 96 ? -11.935 -3.104 0.520 1.00 94.62 96 PHE A N 1
ATOM 726 C CA . PHE A 1 96 ? -12.053 -2.238 1.693 1.00 94.62 96 PHE A CA 1
ATOM 727 C C . PHE A 1 96 ? -12.581 -0.855 1.275 1.00 94.62 96 PHE A C 1
ATOM 729 O O . PHE A 1 96 ? -11.835 0.122 1.342 1.00 94.62 96 PHE A O 1
ATOM 736 N N . PRO A 1 97 ? -13.849 -0.755 0.828 1.00 92.81 97 PRO A N 1
ATOM 737 C CA . PRO A 1 97 ? -14.406 0.481 0.266 1.00 92.81 97 PRO A CA 1
ATOM 738 C C . PRO A 1 97 ? -14.444 1.650 1.262 1.00 92.81 97 PRO A C 1
ATOM 740 O O . PRO A 1 97 ? -14.449 2.804 0.846 1.00 92.81 97 PRO A O 1
ATOM 743 N N . ASP A 1 98 ? -14.421 1.358 2.564 1.00 92.19 98 ASP A N 1
ATOM 744 C CA . ASP A 1 98 ? -14.403 2.368 3.628 1.00 92.19 98 ASP A CA 1
ATOM 745 C C . ASP A 1 98 ? -13.018 3.011 3.828 1.00 92.19 98 ASP A C 1
ATOM 747 O O . ASP A 1 98 ? -12.873 3.963 4.597 1.00 92.19 98 ASP A O 1
ATOM 751 N N . LEU A 1 99 ? -11.975 2.493 3.167 1.00 92.19 99 LEU A N 1
ATOM 752 C CA . LEU A 1 99 ? -10.614 3.004 3.280 1.00 92.19 99 LEU A CA 1
ATOM 753 C C . LEU A 1 99 ? -10.239 3.875 2.088 1.00 92.19 99 LEU A C 1
ATOM 755 O O . LEU A 1 99 ? -10.219 3.432 0.942 1.00 92.19 99 LEU A O 1
ATOM 759 N N . THR A 1 100 ? -9.792 5.092 2.380 1.00 93.38 100 THR A N 1
ATOM 760 C CA . THR A 1 100 ? -9.143 5.944 1.383 1.00 93.38 100 THR A CA 1
ATOM 761 C C . THR A 1 100 ? -7.707 5.481 1.151 1.00 93.38 100 THR A C 1
ATOM 763 O O . THR A 1 100 ? -6.885 5.507 2.074 1.00 93.38 100 THR A O 1
ATOM 766 N N . LEU A 1 101 ? -7.390 5.109 -0.091 1.00 93.75 101 LEU A N 1
ATOM 767 C CA . LEU A 1 101 ? -6.025 4.816 -0.522 1.00 93.75 101 LEU A CA 1
ATOM 768 C C . LEU A 1 101 ? -5.189 6.104 -0.560 1.00 93.75 101 LEU A C 1
ATOM 770 O O . LEU A 1 101 ? -5.476 7.019 -1.330 1.00 93.75 101 LEU A O 1
ATOM 774 N N . GLN A 1 102 ? -4.142 6.168 0.260 1.00 93.50 102 GLN A N 1
ATOM 775 C CA . GLN A 1 102 ? -3.209 7.297 0.311 1.00 93.50 102 GLN A CA 1
ATOM 776 C C . GLN A 1 102 ? -1.856 6.915 -0.289 1.00 93.50 102 GLN A C 1
ATOM 778 O O . GLN A 1 102 ? -1.358 5.812 -0.060 1.00 93.50 102 GLN A O 1
ATOM 783 N N . THR A 1 103 ? -1.234 7.842 -1.014 1.00 90.81 103 THR A N 1
ATOM 784 C CA . THR A 1 103 ? 0.029 7.593 -1.720 1.00 90.81 103 THR A CA 1
ATOM 785 C C . THR A 1 103 ? 1.133 8.505 -1.190 1.00 90.81 103 THR A C 1
ATOM 787 O O . THR A 1 103 ? 0.898 9.694 -0.984 1.00 90.81 103 THR A O 1
ATOM 790 N N . PHE A 1 104 ? 2.333 7.960 -0.968 1.00 89.19 104 PHE A N 1
ATOM 791 C CA . PHE A 1 104 ? 3.465 8.685 -0.385 1.00 89.19 104 PHE A CA 1
ATOM 792 C C . PHE A 1 104 ? 4.787 8.388 -1.105 1.00 89.19 104 PHE A C 1
ATOM 794 O O . PHE A 1 104 ? 5.167 7.231 -1.278 1.00 89.19 104 PHE A O 1
ATOM 801 N N . ASP A 1 105 ? 5.548 9.431 -1.437 1.00 88.44 105 ASP A N 1
ATOM 802 C CA . ASP A 1 105 ? 6.882 9.287 -2.041 1.00 88.44 105 ASP A CA 1
ATOM 803 C C . ASP A 1 105 ? 7.946 8.781 -1.058 1.00 88.44 105 ASP A C 1
ATOM 805 O O . ASP A 1 105 ? 8.902 8.105 -1.449 1.00 88.44 105 ASP A O 1
ATOM 809 N N . ASP A 1 106 ? 7.785 9.073 0.233 1.00 86.56 106 ASP A N 1
ATOM 810 C CA . ASP A 1 106 ? 8.814 8.787 1.235 1.00 86.56 106 ASP A CA 1
ATOM 811 C C . ASP A 1 106 ? 8.994 7.285 1.530 1.00 86.56 106 ASP A C 1
ATOM 813 O O . ASP A 1 106 ? 9.999 6.879 2.110 1.00 86.56 106 ASP A O 1
ATOM 817 N N . ILE A 1 107 ? 8.050 6.441 1.104 1.00 86.94 107 ILE A N 1
ATOM 818 C CA . ILE A 1 107 ? 8.107 4.982 1.293 1.00 86.94 107 ILE A CA 1
ATOM 819 C C . ILE A 1 107 ? 8.372 4.203 0.000 1.00 86.94 107 ILE A C 1
ATOM 821 O O . ILE A 1 107 ? 8.211 2.982 -0.032 1.00 86.94 107 ILE A O 1
ATOM 825 N N . ARG A 1 108 ? 8.800 4.887 -1.067 1.00 89.06 108 ARG A N 1
ATOM 826 C CA . ARG A 1 108 ? 9.296 4.227 -2.282 1.00 89.06 108 ARG A CA 1
ATOM 827 C C . ARG A 1 108 ? 10.497 3.337 -1.956 1.00 89.06 108 ARG A C 1
ATOM 829 O O . ARG A 1 108 ? 11.272 3.598 -1.027 1.00 89.06 108 ARG A O 1
ATOM 836 N N . GLU A 1 109 ? 10.670 2.271 -2.727 1.00 85.00 109 GLU A N 1
ATOM 837 C CA . GLU A 1 109 ? 11.837 1.410 -2.574 1.00 85.00 109 GLU A CA 1
ATOM 838 C C . GLU A 1 109 ? 13.139 2.149 -2.936 1.00 85.00 109 GLU A C 1
ATOM 840 O O . GLU A 1 109 ? 13.128 3.231 -3.528 1.00 85.00 109 GLU A O 1
ATOM 845 N N . CYS A 1 110 ? 14.268 1.580 -2.515 1.00 83.06 110 CYS A N 1
ATOM 846 C CA . CYS A 1 110 ? 15.585 2.060 -2.924 1.00 83.06 110 CYS A CA 1
ATOM 847 C C . CYS A 1 110 ? 16.070 1.181 -4.071 1.00 83.06 110 CYS A C 1
ATOM 849 O O . CYS A 1 110 ? 15.942 -0.041 -3.979 1.00 83.06 110 CYS A O 1
ATOM 851 N N . THR A 1 111 ? 16.668 1.779 -5.097 1.00 71.62 111 THR A N 1
ATOM 852 C CA . THR A 1 111 ? 17.315 1.023 -6.169 1.00 71.62 111 THR A CA 1
ATOM 853 C C . THR A 1 111 ? 18.452 0.183 -5.581 1.00 71.62 111 THR A C 1
ATOM 855 O O . THR A 1 111 ? 19.349 0.743 -4.942 1.00 71.62 111 THR A O 1
ATOM 858 N N . PRO A 1 112 ? 18.447 -1.148 -5.751 1.00 63.38 112 PRO A N 1
ATOM 859 C CA . PRO A 1 112 ? 19.554 -1.974 -5.300 1.00 63.38 112 PRO A CA 1
ATOM 860 C C . PRO A 1 112 ? 20.818 -1.631 -6.100 1.00 63.38 112 PRO A C 1
ATOM 862 O O . PRO A 1 112 ? 20.788 -1.524 -7.323 1.00 63.38 112 PRO A O 1
ATOM 865 N N . THR A 1 113 ? 21.960 -1.491 -5.429 1.00 55.50 113 THR A N 1
ATOM 866 C CA . THR A 1 113 ? 23.262 -1.413 -6.102 1.00 55.50 113 THR A CA 1
ATOM 867 C C . THR A 1 113 ? 23.638 -2.806 -6.561 1.00 55.50 113 THR A C 1
ATOM 869 O O . THR A 1 113 ? 23.880 -3.666 -5.715 1.00 55.50 113 THR A O 1
ATOM 872 N N . ILE A 1 114 ? 23.750 -3.030 -7.868 1.00 56.62 114 ILE A N 1
ATOM 873 C CA . ILE A 1 114 ? 24.416 -4.221 -8.409 1.00 56.62 114 ILE A CA 1
ATOM 874 C C . ILE A 1 114 ? 25.268 -3.872 -9.639 1.00 56.62 114 ILE A C 1
ATOM 876 O O . ILE A 1 114 ? 24.897 -2.961 -10.380 1.00 56.62 114 ILE A O 1
ATOM 880 N N . PRO A 1 115 ? 26.410 -4.572 -9.858 1.00 54.69 115 PRO A N 1
ATOM 881 C CA . PRO A 1 115 ? 26.763 -5.883 -9.294 1.00 54.69 115 PRO A CA 1
ATOM 882 C C . PRO A 1 115 ? 27.960 -5.890 -8.321 1.00 54.69 115 PRO A C 1
ATOM 884 O O . PRO A 1 115 ? 28.821 -5.014 -8.337 1.00 54.69 115 PRO A O 1
ATOM 887 N N . TRP A 1 116 ? 28.050 -6.977 -7.540 1.00 54.59 116 TRP A N 1
ATOM 888 C CA . TRP A 1 116 ? 29.152 -7.375 -6.634 1.00 54.59 116 TRP A CA 1
ATOM 889 C C . TRP A 1 116 ? 30.536 -7.484 -7.320 1.00 54.59 116 TRP A C 1
ATOM 891 O O . TRP A 1 116 ? 31.528 -7.824 -6.685 1.00 54.59 116 TRP A O 1
ATOM 901 N N . THR A 1 117 ? 30.604 -7.214 -8.626 1.00 53.84 117 THR A N 1
ATOM 902 C CA . THR A 1 117 ? 31.780 -7.340 -9.494 1.00 53.84 117 THR A CA 1
ATOM 903 C C . THR A 1 117 ? 32.510 -6.023 -9.754 1.00 53.84 117 THR A C 1
ATOM 905 O O . THR A 1 117 ? 33.565 -6.048 -10.384 1.00 53.84 117 THR A O 1
ATOM 908 N N . ARG A 1 118 ? 32.013 -4.873 -9.272 1.00 52.03 118 ARG A N 1
ATOM 909 C CA . ARG A 1 118 ? 32.780 -3.616 -9.301 1.00 52.03 118 ARG A CA 1
ATOM 910 C C . ARG A 1 118 ? 33.370 -3.301 -7.922 1.00 52.03 118 ARG A C 1
ATOM 912 O O . ARG A 1 118 ? 32.701 -3.554 -6.917 1.00 52.03 118 ARG A O 1
ATOM 919 N N . PRO A 1 119 ? 34.604 -2.758 -7.845 1.00 50.91 119 PRO A N 1
ATOM 920 C CA . PRO A 1 119 ? 35.182 -2.291 -6.591 1.00 50.91 119 PRO A CA 1
ATOM 921 C C . PRO A 1 119 ? 34.195 -1.399 -5.837 1.00 50.91 119 PRO A C 1
ATOM 923 O O . PRO A 1 119 ? 33.445 -0.639 -6.441 1.00 50.91 119 PRO A O 1
ATOM 926 N N . ARG A 1 120 ? 34.198 -1.557 -4.513 1.00 52.66 120 ARG A N 1
ATOM 927 C CA . ARG A 1 120 ? 33.274 -1.000 -3.519 1.00 52.66 120 ARG A CA 1
ATOM 928 C C . ARG A 1 120 ? 33.195 0.535 -3.515 1.00 52.66 120 ARG A C 1
ATOM 930 O O . ARG A 1 120 ? 33.535 1.153 -2.515 1.00 52.66 120 ARG A O 1
ATOM 937 N N . GLU A 1 121 ? 32.664 1.159 -4.550 1.00 52.88 121 GLU A N 1
ATOM 938 C CA . GLU A 1 121 ? 32.017 2.455 -4.385 1.00 52.88 121 GLU A CA 1
ATOM 939 C C . GLU A 1 121 ? 30.556 2.173 -4.082 1.00 52.88 121 GLU A C 1
ATOM 941 O O . GLU A 1 121 ? 29.714 2.017 -4.961 1.00 52.88 121 GLU A O 1
ATOM 946 N N . ARG A 1 122 ? 30.253 2.047 -2.787 1.00 54.16 122 ARG A N 1
ATOM 947 C CA . ARG A 1 122 ? 28.902 2.360 -2.333 1.00 54.16 122 ARG A CA 1
ATOM 948 C C . ARG A 1 122 ? 28.723 3.838 -2.675 1.00 54.16 122 ARG A C 1
ATOM 950 O O . ARG A 1 122 ? 29.477 4.633 -2.114 1.00 54.16 122 ARG A O 1
ATOM 957 N N . PRO A 1 123 ? 27.795 4.252 -3.551 1.00 57.16 123 PRO A N 1
ATOM 958 C CA . PRO A 1 123 ? 27.466 5.662 -3.650 1.00 57.16 123 PRO A CA 1
ATOM 959 C C . PRO A 1 123 ? 26.724 6.026 -2.359 1.00 57.16 123 PRO A C 1
ATOM 961 O O . PRO A 1 123 ? 25.496 6.033 -2.337 1.00 57.16 123 PRO A O 1
ATOM 964 N N . CYS A 1 124 ? 27.461 6.227 -1.256 1.00 54.09 124 CYS A N 1
ATOM 965 C CA . CYS A 1 124 ? 26.906 6.426 0.085 1.00 54.09 124 CYS A CA 1
ATOM 966 C C . CYS A 1 124 ? 25.847 7.527 0.049 1.00 54.09 124 CYS A C 1
ATOM 968 O O . CYS A 1 124 ? 24.743 7.308 0.516 1.00 54.09 124 CYS A O 1
ATOM 970 N N . ALA A 1 125 ? 26.095 8.608 -0.697 1.00 59.91 125 ALA A N 1
ATOM 971 C CA . ALA A 1 125 ? 25.138 9.692 -0.890 1.00 59.91 125 ALA A CA 1
ATOM 972 C C . ALA A 1 125 ? 23.761 9.249 -1.440 1.00 59.91 125 ALA A C 1
ATOM 974 O O . ALA A 1 125 ? 22.733 9.737 -0.976 1.00 59.91 125 ALA A O 1
ATOM 975 N N . ALA A 1 126 ? 23.692 8.313 -2.394 1.00 65.62 126 ALA A N 1
ATOM 976 C CA . ALA A 1 126 ? 22.413 7.835 -2.941 1.00 65.62 126 ALA A CA 1
ATOM 977 C C . ALA A 1 126 ? 21.665 6.904 -1.964 1.00 65.62 126 ALA A C 1
ATOM 979 O O . ALA A 1 126 ? 20.435 6.860 -1.932 1.00 65.62 126 ALA A O 1
ATOM 980 N N . TRP A 1 127 ? 22.408 6.170 -1.136 1.00 63.84 127 TRP A N 1
ATOM 981 C CA . TRP A 1 127 ? 21.847 5.310 -0.095 1.00 63.84 127 TRP A CA 1
ATOM 982 C C . TRP A 1 127 ? 21.398 6.089 1.128 1.00 63.84 127 TRP A C 1
ATOM 984 O O . TRP A 1 127 ? 20.300 5.840 1.613 1.00 63.84 127 TRP A O 1
ATOM 994 N N . ASP A 1 128 ? 22.210 7.037 1.586 1.00 69.19 128 ASP A N 1
ATOM 995 C CA . ASP A 1 128 ? 21.924 7.905 2.723 1.00 69.19 128 ASP A CA 1
ATOM 996 C C . ASP A 1 128 ? 20.680 8.742 2.421 1.00 69.19 128 ASP A C 1
ATOM 998 O O . ASP A 1 128 ? 19.741 8.758 3.207 1.00 69.19 128 ASP A O 1
ATOM 1002 N N . THR A 1 129 ? 20.571 9.297 1.209 1.00 79.19 129 THR A N 1
ATOM 1003 C CA . THR A 1 129 ? 19.350 9.999 0.777 1.00 79.19 129 THR A CA 1
ATOM 1004 C C . THR A 1 129 ? 18.122 9.088 0.725 1.00 79.19 129 THR A C 1
ATOM 1006 O O . THR A 1 129 ? 17.034 9.507 1.134 1.00 79.19 129 THR A O 1
ATOM 1009 N N . CYS A 1 130 ? 18.257 7.833 0.276 1.00 79.56 130 CYS A N 1
ATOM 1010 C CA . CYS A 1 130 ? 17.137 6.892 0.303 1.00 79.56 130 CYS A CA 1
ATOM 1011 C C . CYS A 1 130 ? 16.762 6.459 1.729 1.00 79.56 130 CYS A C 1
ATOM 1013 O O . CYS A 1 130 ? 15.575 6.364 2.051 1.00 79.56 130 CYS A O 1
ATOM 1015 N N . ALA A 1 131 ? 17.754 6.207 2.582 1.00 78.88 131 ALA A N 1
ATOM 1016 C CA . ALA A 1 131 ? 17.570 5.859 3.982 1.00 78.88 131 ALA A CA 1
ATOM 1017 C C . ALA A 1 131 ? 16.900 7.010 4.736 1.00 78.88 131 ALA A C 1
ATOM 1019 O O . ALA A 1 131 ? 15.906 6.784 5.420 1.00 78.88 131 ALA A O 1
ATOM 1020 N N . ASP A 1 132 ? 17.352 8.246 4.533 1.00 83.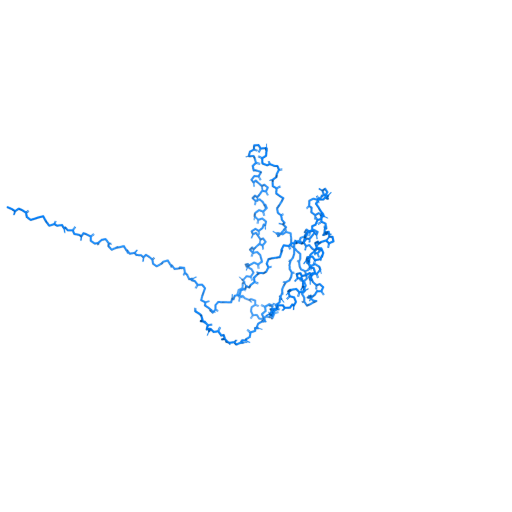75 132 ASP A N 1
ATOM 1021 C CA . ASP A 1 132 ? 16.749 9.447 5.105 1.00 83.75 132 ASP A CA 1
ATOM 1022 C C . ASP A 1 132 ? 15.307 9.619 4.644 1.00 83.75 132 ASP A C 1
ATOM 1024 O O . ASP A 1 132 ? 14.421 9.881 5.459 1.00 83.75 132 ASP A O 1
ATOM 1028 N N . ARG A 1 133 ? 15.041 9.415 3.348 1.00 83.50 133 ARG A N 1
ATOM 1029 C CA . ARG A 1 133 ? 13.680 9.419 2.800 1.00 83.50 133 ARG A CA 1
ATOM 1030 C C . ARG A 1 133 ? 12.792 8.389 3.498 1.00 83.50 133 ARG A C 1
ATOM 1032 O O . ARG A 1 133 ? 11.739 8.752 4.019 1.00 83.50 133 ARG A O 1
ATOM 1039 N N . LYS A 1 134 ? 13.247 7.138 3.605 1.00 82.12 134 LYS A N 1
ATOM 1040 C CA . LYS A 1 134 ? 12.504 6.077 4.299 1.00 82.12 134 LYS A CA 1
ATOM 1041 C C . LYS A 1 134 ? 12.317 6.366 5.786 1.00 82.12 134 LYS A C 1
ATOM 1043 O O . LYS A 1 134 ? 11.229 6.143 6.308 1.00 82.12 134 LYS A O 1
ATOM 1048 N N . ASN A 1 135 ? 13.329 6.904 6.460 1.00 81.25 135 ASN A N 1
ATOM 1049 C CA . ASN A 1 135 ? 13.257 7.279 7.870 1.00 81.25 135 ASN A CA 1
ATOM 1050 C C . ASN A 1 135 ? 12.237 8.399 8.101 1.00 81.25 135 ASN A C 1
ATOM 1052 O O . ASN A 1 135 ? 11.462 8.323 9.056 1.00 81.25 135 ASN A O 1
ATOM 1056 N N . ARG A 1 136 ? 12.169 9.401 7.211 1.00 80.56 136 ARG A N 1
ATOM 1057 C CA . ARG A 1 136 ? 11.099 10.412 7.236 1.00 80.56 136 ARG A CA 1
ATOM 1058 C C . ARG A 1 136 ? 9.727 9.775 7.047 1.00 80.56 136 ARG A C 1
ATOM 1060 O O . ARG A 1 136 ? 8.835 10.064 7.840 1.00 80.56 136 ARG A O 1
ATOM 1067 N N . GLY A 1 137 ? 9.582 8.872 6.075 1.00 75.81 137 GLY A N 1
ATOM 1068 C CA . GLY A 1 137 ? 8.337 8.140 5.828 1.00 75.81 137 GLY A CA 1
ATOM 1069 C C . GLY A 1 137 ? 7.871 7.358 7.055 1.00 75.81 137 GLY A C 1
ATOM 1070 O O . GLY A 1 137 ? 6.761 7.562 7.542 1.00 75.81 137 GLY A O 1
ATOM 1071 N N . VAL A 1 138 ? 8.751 6.537 7.634 1.00 73.44 138 VAL A N 1
ATOM 1072 C CA . VAL A 1 138 ? 8.469 5.775 8.859 1.00 73.44 138 VAL A CA 1
ATOM 1073 C C . VAL A 1 138 ? 8.126 6.709 10.018 1.00 73.44 138 VAL A C 1
ATOM 1075 O O . VAL A 1 138 ? 7.140 6.473 10.709 1.00 73.44 138 VAL A O 1
ATOM 1078 N N . LYS A 1 139 ? 8.863 7.807 10.219 1.00 74.19 139 LYS A N 1
ATOM 1079 C CA . LYS A 1 139 ? 8.569 8.772 11.289 1.00 74.19 139 LYS A CA 1
ATOM 1080 C C . LYS A 1 139 ? 7.225 9.473 11.086 1.00 74.19 139 LYS A C 1
ATOM 1082 O O . LYS A 1 139 ? 6.495 9.653 12.052 1.00 74.19 139 LYS A O 1
ATOM 1087 N N . ALA A 1 140 ? 6.861 9.827 9.857 1.00 70.31 140 ALA A N 1
ATOM 1088 C CA . ALA A 1 140 ? 5.554 10.403 9.547 1.00 70.31 140 ALA A CA 1
ATOM 1089 C C . ALA A 1 140 ? 4.414 9.388 9.737 1.00 70.31 140 ALA A C 1
ATOM 1091 O O . ALA A 1 140 ? 3.300 9.759 10.105 1.00 70.31 140 ALA A O 1
ATOM 1092 N N . TRP A 1 141 ? 4.678 8.105 9.496 1.00 66.00 141 TRP A N 1
ATOM 1093 C CA . TRP A 1 141 ? 3.683 7.042 9.606 1.00 66.00 141 TRP A CA 1
ATOM 1094 C C . TRP A 1 141 ? 3.469 6.600 11.049 1.00 66.00 141 TRP A C 1
ATOM 1096 O O . TRP A 1 141 ? 2.327 6.509 11.505 1.00 66.00 141 TRP A O 1
ATOM 1106 N N . VAL A 1 142 ? 4.563 6.350 11.765 1.00 66.94 142 VAL A N 1
ATOM 1107 C CA . VAL A 1 142 ? 4.594 5.855 13.146 1.00 66.94 142 VAL A CA 1
ATOM 1108 C C . VAL A 1 142 ? 4.435 7.001 14.147 1.00 66.94 142 VAL A C 1
ATOM 1110 O O . VAL A 1 142 ? 3.692 6.862 15.110 1.00 66.94 142 VAL A O 1
ATOM 1113 N N . GLY A 1 143 ? 5.070 8.149 13.895 1.00 51.78 143 GLY A N 1
ATOM 1114 C CA . GLY A 1 143 ? 5.211 9.272 14.828 1.00 51.78 143 GLY A CA 1
ATOM 1115 C C . GLY A 1 143 ? 4.162 10.385 14.733 1.00 51.78 143 GLY A C 1
ATOM 1116 O O . GLY A 1 143 ? 4.366 11.435 15.338 1.00 51.78 143 GLY A O 1
ATOM 1117 N N . LYS A 1 144 ? 3.033 10.199 14.029 1.00 51.09 144 LYS A N 1
ATOM 1118 C CA . LYS A 1 144 ? 1.832 11.067 14.137 1.00 51.09 144 LYS A CA 1
ATOM 1119 C C . LYS A 1 144 ? 1.133 10.895 15.501 1.00 51.09 144 LYS A C 1
ATOM 1121 O O . LYS A 1 144 ? -0.058 10.620 15.584 1.00 51.09 144 LYS A O 1
ATOM 1126 N N . SER A 1 145 ? 1.889 11.040 16.579 1.00 40.97 145 SER A N 1
ATOM 1127 C CA . SER A 1 145 ? 1.426 11.063 17.959 1.00 40.97 145 SER A CA 1
ATOM 1128 C C . SER A 1 145 ? 1.598 12.487 18.478 1.00 40.97 145 SER A C 1
ATOM 1130 O O . SER A 1 145 ? 2.675 12.850 18.946 1.00 40.97 145 SER A O 1
ATOM 1132 N N . ASN A 1 146 ? 0.548 13.305 18.379 1.00 36.47 146 ASN A N 1
ATOM 1133 C CA . ASN A 1 146 ? 0.429 14.480 19.235 1.00 36.47 146 ASN A CA 1
ATOM 1134 C C . ASN A 1 146 ? -0.869 14.373 20.039 1.00 36.47 146 ASN A C 1
ATOM 1136 O O . ASN A 1 146 ? -1.940 14.134 19.485 1.00 36.47 146 ASN A O 1
ATOM 1140 N N . ALA A 1 147 ? -0.747 14.508 21.356 1.00 37.44 147 ALA A N 1
ATOM 1141 C CA . ALA A 1 147 ? -1.771 14.199 22.353 1.00 37.44 147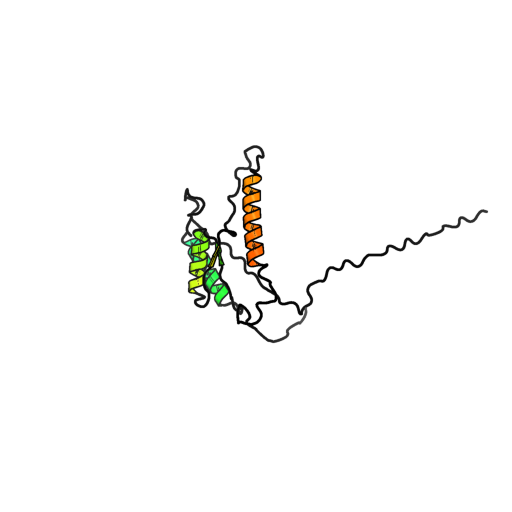 ALA A CA 1
ATOM 1142 C C . ALA A 1 147 ? -3.000 15.135 22.333 1.00 37.44 147 ALA A C 1
ATOM 1144 O O . ALA A 1 147 ? -3.922 14.952 23.119 1.00 37.44 147 ALA A O 1
ATOM 1145 N N . SER A 1 148 ? -3.055 16.119 21.435 1.00 30.61 148 SER A N 1
ATOM 1146 C CA . SER A 1 148 ? -4.126 17.120 21.357 1.00 30.61 148 SER A CA 1
ATOM 1147 C C . SER A 1 148 ? -5.233 16.813 20.338 1.00 30.61 148 SER A C 1
ATOM 1149 O O . SER A 1 148 ? -6.185 17.581 20.250 1.00 30.61 148 SER A O 1
ATOM 1151 N N . SER A 1 149 ? -5.167 15.707 19.582 1.00 35.69 149 SER A N 1
ATOM 1152 C CA . SER A 1 149 ? -6.201 15.355 18.584 1.00 35.69 149 SER A CA 1
ATOM 1153 C C . SER A 1 149 ? -7.310 14.426 19.108 1.00 35.69 149 SER A C 1
ATOM 1155 O O . SER A 1 149 ? -8.093 13.893 18.322 1.00 35.69 149 SER A O 1
ATOM 1157 N N . TRP A 1 150 ? -7.395 14.211 20.423 1.00 39.25 150 TRP A N 1
ATOM 1158 C CA . TRP A 1 150 ? -8.321 13.265 21.067 1.00 39.25 150 TRP A CA 1
ATOM 1159 C C . TRP A 1 150 ? -9.738 13.842 21.251 1.00 39.25 150 TRP A C 1
ATOM 1161 O O . TRP A 1 150 ? -10.308 13.792 22.338 1.00 39.25 150 TRP A O 1
ATOM 1171 N N . SER A 1 151 ? -10.317 14.436 20.204 1.00 33.91 151 SER A N 1
ATOM 1172 C CA . SER A 1 151 ? -11.682 15.005 20.262 1.00 33.91 151 SER A CA 1
ATOM 1173 C C . SER A 1 151 ? -12.533 14.749 19.018 1.00 33.91 151 SER A C 1
ATOM 1175 O O . SER A 1 151 ? -13.652 15.241 18.927 1.00 33.91 151 SER A O 1
ATOM 1177 N N . GLY A 1 152 ? -12.051 13.958 18.063 1.00 28.00 152 GLY A N 1
ATOM 1178 C CA . GLY A 1 152 ? -12.818 13.603 16.875 1.00 28.00 152 GLY A CA 1
ATOM 1179 C C . GLY A 1 152 ? -12.378 12.246 16.364 1.00 28.00 152 GLY A C 1
ATOM 1180 O O . GLY A 1 152 ? -11.186 12.013 16.186 1.00 28.00 152 GLY A O 1
ATOM 1181 N N . ALA A 1 153 ? -13.342 11.349 16.174 1.00 34.41 153 ALA A N 1
ATOM 1182 C CA . ALA A 1 153 ? -13.155 9.995 15.680 1.00 34.41 153 ALA A CA 1
ATOM 1183 C C . ALA A 1 153 ? -12.173 9.951 14.495 1.00 34.41 153 ALA A C 1
ATOM 1185 O O . ALA A 1 153 ? -12.498 10.321 13.373 1.00 34.41 153 ALA A O 1
ATOM 1186 N N . THR A 1 154 ? -10.952 9.503 14.770 1.00 33.28 154 THR A N 1
ATOM 1187 C CA . THR A 1 154 ? -9.936 9.139 13.786 1.00 33.28 154 THR A CA 1
ATOM 1188 C C . THR A 1 154 ? -9.274 7.890 14.332 1.00 33.28 154 THR A C 1
ATOM 1190 O O . THR A 1 154 ? -8.688 7.936 15.407 1.00 33.28 154 THR A O 1
ATOM 1193 N N . ILE A 1 155 ? -9.420 6.776 13.608 1.00 33.66 155 ILE A N 1
ATOM 1194 C CA . ILE A 1 155 ? -8.728 5.504 13.859 1.00 33.66 155 ILE A CA 1
ATOM 1195 C C . ILE A 1 155 ? -8.784 5.089 15.339 1.00 33.66 155 ILE A C 1
ATOM 1197 O O . ILE A 1 155 ? -7.807 5.125 16.077 1.00 33.66 155 ILE A O 1
ATOM 1201 N N . GLY A 1 156 ? -9.968 4.680 15.774 1.00 34.47 156 GLY A N 1
ATOM 1202 C CA . GLY A 1 156 ? -10.178 4.167 17.119 1.00 34.47 156 GLY A CA 1
ATOM 1203 C C . GLY A 1 156 ? -11.431 3.318 17.141 1.00 34.47 156 GLY A C 1
ATOM 1204 O O . GLY A 1 156 ? -12.510 3.817 17.434 1.00 34.47 156 GLY A O 1
ATOM 1205 N N . ALA A 1 157 ? -11.302 2.039 16.797 1.00 28.84 157 ALA A N 1
ATOM 1206 C CA . ALA A 1 157 ? -12.391 1.080 16.920 1.00 28.84 157 ALA A CA 1
ATOM 1207 C C . ALA A 1 157 ? -11.886 -0.188 17.612 1.00 28.84 157 ALA A C 1
ATOM 1209 O O . ALA A 1 157 ? -11.427 -1.137 16.989 1.00 28.84 157 ALA A O 1
ATOM 1210 N N . ARG A 1 158 ? -11.926 -0.125 18.946 1.00 34.44 158 ARG A N 1
ATOM 1211 C CA . ARG A 1 158 ? -12.709 -1.028 19.799 1.00 34.44 158 ARG A CA 1
ATOM 1212 C C . ARG A 1 158 ? -12.952 -2.435 19.218 1.00 34.44 158 ARG A C 1
ATOM 1214 O O . ARG A 1 158 ? -13.785 -2.601 18.337 1.00 34.44 158 ARG A O 1
ATOM 1221 N N . ALA A 1 159 ? -12.384 -3.448 19.866 1.00 28.70 159 ALA A N 1
ATOM 1222 C CA . ALA A 1 159 ? -13.044 -4.740 20.030 1.00 28.70 159 ALA A CA 1
ATOM 1223 C C . ALA A 1 159 ? -12.756 -5.260 21.444 1.00 28.70 159 ALA A C 1
ATOM 1225 O O . ALA A 1 159 ? -11.615 -5.519 21.818 1.00 28.70 159 ALA A O 1
ATOM 1226 N N . HIS A 1 160 ? -13.818 -5.328 22.241 1.00 27.83 160 HIS A N 1
ATOM 1227 C CA . HIS A 1 160 ? -13.853 -5.950 23.556 1.00 27.83 160 HIS A CA 1
ATOM 1228 C C . HIS A 1 160 ? -14.107 -7.455 23.421 1.00 27.83 160 HIS A C 1
ATOM 1230 O O . HIS A 1 160 ? -15.020 -7.833 22.695 1.00 27.83 160 HIS A O 1
ATOM 1236 N N . ALA A 1 161 ? -13.388 -8.214 24.261 1.00 30.52 161 ALA A N 1
ATOM 1237 C CA . ALA A 1 161 ? -13.738 -9.494 24.901 1.00 30.52 161 ALA A CA 1
ATOM 1238 C C . ALA A 1 161 ? -13.951 -10.725 23.976 1.00 30.52 161 ALA A C 1
ATOM 1240 O O . ALA A 1 161 ? -14.509 -10.622 22.900 1.00 30.52 161 ALA A O 1
ATOM 1241 N N . ALA A 1 162 ? -13.555 -11.952 24.325 1.00 28.44 162 ALA A N 1
ATOM 1242 C CA . ALA A 1 162 ? -13.350 -12.527 25.648 1.00 28.44 162 ALA A CA 1
ATOM 1243 C C . ALA A 1 162 ? -12.365 -13.718 25.644 1.00 28.44 162 ALA A C 1
ATOM 1245 O O . ALA A 1 162 ? -12.119 -14.365 24.631 1.00 28.44 162 ALA A O 1
ATOM 1246 N N . SER A 1 163 ? -11.856 -13.958 26.850 1.00 33.31 163 SER A N 1
ATOM 1247 C CA . SER A 1 163 ? -11.035 -15.034 27.402 1.00 33.31 163 SER A CA 1
ATOM 1248 C C . SER A 1 163 ? -11.058 -16.454 26.818 1.00 33.31 163 SER A C 1
ATOM 1250 O O . SER A 1 163 ? -12.085 -17.009 26.443 1.00 33.31 163 SER A O 1
ATOM 1252 N N . SER A 1 164 ? -9.890 -17.066 27.062 1.00 37.75 164 SER A N 1
ATOM 1253 C CA . SER A 1 164 ? -9.617 -18.446 27.495 1.00 37.75 164 SER A CA 1
ATOM 1254 C C . SER A 1 164 ? -9.770 -19.572 26.480 1.00 37.75 164 SER A C 1
ATOM 1256 O O . SER A 1 164 ? -10.886 -19.952 26.170 1.00 37.75 164 SER A O 1
ATOM 1258 N N . VAL A 1 165 ? -8.643 -20.213 26.138 1.00 31.91 165 VAL A N 1
ATOM 1259 C CA . VAL A 1 165 ? -8.348 -21.598 26.558 1.00 31.91 165 VAL A CA 1
ATOM 1260 C C . VAL A 1 165 ? -6.828 -21.766 26.683 1.00 31.91 165 VAL A C 1
ATOM 1262 O O . VAL A 1 165 ? -6.096 -21.663 25.703 1.00 31.91 165 VAL A O 1
ATOM 1265 N N . ALA A 1 166 ? -6.367 -22.069 27.896 1.00 33.09 166 ALA A N 1
ATOM 1266 C CA . ALA A 1 166 ? -5.107 -22.757 28.142 1.00 33.09 166 ALA A CA 1
ATOM 1267 C C . ALA A 1 166 ? -5.429 -24.193 28.581 1.00 33.09 166 ALA A C 1
ATOM 1269 O O . ALA A 1 166 ? -6.178 -24.384 29.540 1.00 33.09 166 ALA A O 1
ATOM 1270 N N . ARG A 1 167 ? -4.857 -25.189 27.896 1.00 32.34 167 ARG A N 1
ATOM 1271 C CA . ARG A 1 167 ? -4.525 -26.523 28.435 1.00 32.34 167 ARG A CA 1
ATOM 1272 C C . ARG A 1 167 ? -3.591 -27.206 27.433 1.00 32.34 167 ARG A C 1
ATOM 1274 O O . ARG A 1 167 ? -3.977 -27.404 26.292 1.00 32.34 167 ARG A O 1
ATOM 1281 N N . ALA A 1 168 ? -2.294 -27.215 27.720 1.00 34.00 168 ALA A N 1
ATOM 1282 C CA . ALA A 1 168 ? -1.565 -28.280 28.415 1.00 34.00 168 ALA A CA 1
ATOM 1283 C C . ALA A 1 168 ? -1.426 -29.555 27.571 1.00 34.00 168 ALA A C 1
ATOM 1285 O O . ALA A 1 168 ? -2.404 -30.259 27.328 1.00 34.00 168 ALA A O 1
ATOM 1286 N N . THR A 1 169 ? -0.178 -29.842 27.217 1.00 41.53 169 THR A N 1
ATOM 1287 C CA . THR A 1 169 ? 0.392 -31.186 27.088 1.00 41.53 169 THR A CA 1
ATOM 1288 C C . THR A 1 169 ? 1.712 -31.170 27.827 1.00 41.53 169 THR A C 1
ATOM 1290 O O . THR A 1 169 ? 2.454 -30.186 27.594 1.00 41.53 169 THR A O 1
#

pLDDT: mean 71.95, std 22.53, range [27.83, 98.62]

Solvent-accessible surface area (backbone atoms only — not comparable to full-atom values): 11254 Å² total; per-residue (Å²): 139,84,83,83,81,82,80,80,80,79,79,82,78,81,76,74,80,76,84,73,78,68,82,55,96,81,57,91,83,82,90,83,85,87,77,80,56,41,50,49,44,81,88,49,89,52,91,54,62,26,41,57,35,76,66,10,53,49,51,25,47,55,48,34,54,54,55,70,73,41,102,66,86,83,74,75,42,77,34,23,73,34,38,22,36,37,55,30,48,53,54,30,37,76,75,37,80,91,41,67,82,42,76,36,72,37,61,45,82,71,86,78,90,76,65,98,84,55,82,89,71,70,62,54,71,66,50,51,54,44,50,50,36,36,51,51,31,49,45,62,68,74,56,76,75,64,93,84,62,86,83,60,100,65,83,80,79,86,83,82,86,82,85,86,87,87,82,88,133

Secondary structure (DSSP, 8-state):
---------------------PPPTTSPP----------B-S--SSTT--PBPHHHHHHHHHHHHHHHTSS-----EEEESSHHHHHHHHHHHTT-TTSPEEEEGGGPPPPPP--TTS-----HHHHHHHHHHHHHHHHHHH----TT-TTS-SS--------------

Nearest PDB structures (foldseek):
  6cni-assembly1_A  TM=9.148E-01  e=6.092E-06  Homo sapiens
  3o0t-assembly2_A-2  TM=8.904E-01  e=5.329E-06  Homo sapiens
  5muf-assembly1_A  TM=8.310E-01  e=1.112E-05  Homo sapiens
  5muf-assembly1_C  TM=8.395E-01  e=1.453E-05  Homo sapiens
  2rfl-assembly7_G  TM=8.898E-01  e=1.201E-03  Agrobacterium fabrum str. C58

Radius of gyration: 25.77 Å; Cα contacts (8 Å, |Δi|>4): 130; chains: 1; bounding box: 68×48×81 Å

Sequence (169 aa):
MRRILVSVTLLLLTAAPSGAVLPSHDDPTRTLWLIRHGEYDHGVDAPDEGDLVALGRQQARLLAARLSGYPVSFTSLQTSTMARARETAEILAARFPDLTLQTFDDIRECTPTIPWTRPRERPCAAWDTCADRKNRGVKAWVGKSNASSWSGATIGARAHAASSVARAT

Mean predicted aligned error: 15.58 Å